Protein AF-A0A142VVH3-F1 (afdb_monomer_lite)

pLDDT: mean 92.41, std 10.63, range [34.81, 98.56]

Organism: NCBI:txid1219058

Structure (mmCIF, N/CA/C/O backbone):
data_AF-A0A142VVH3-F1
#
_entry.id   AF-A0A142VVH3-F1
#
loop_
_atom_site.group_PDB
_atom_site.id
_atom_site.type_symbol
_atom_site.label_atom_id
_atom_site.label_alt_id
_atom_site.label_comp_id
_atom_site.label_asym_id
_atom_site.label_entity_id
_atom_site.label_seq_id
_atom_site.pdbx_PDB_ins_code
_atom_site.Cartn_x
_atom_site.Cartn_y
_atom_site.Cartn_z
_atom_site.occupancy
_atom_site.B_iso_or_equiv
_atom_site.auth_seq_id
_atom_site.auth_comp_id
_atom_site.auth_asym_id
_atom_site.auth_atom_id
_atom_site.pdbx_PDB_model_num
ATOM 1 N N . MET A 1 1 ? 9.675 9.661 -26.383 1.00 34.81 1 MET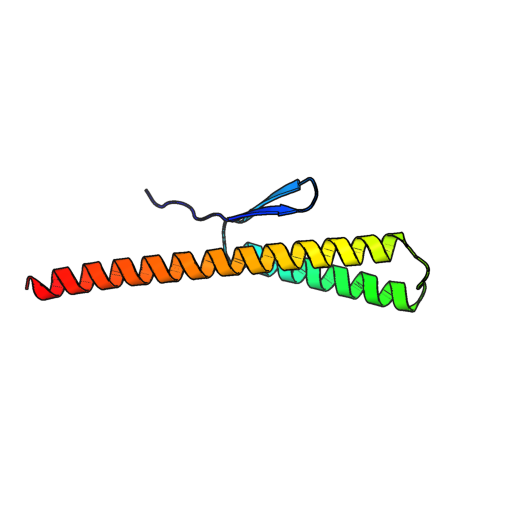 A N 1
ATOM 2 C CA . MET A 1 1 ? 8.696 10.113 -25.373 1.00 34.81 1 MET A CA 1
ATOM 3 C C . MET A 1 1 ? 9.115 9.513 -24.047 1.00 34.81 1 MET A C 1
ATOM 5 O O . MET A 1 1 ? 9.225 8.298 -23.980 1.00 34.81 1 MET A O 1
ATOM 9 N N . SER A 1 2 ? 9.429 10.336 -23.046 1.00 44.56 2 SER A N 1
ATOM 10 C CA . SER A 1 2 ? 9.653 9.850 -21.680 1.00 44.56 2 SER A CA 1
ATOM 11 C C . SER A 1 2 ? 8.299 9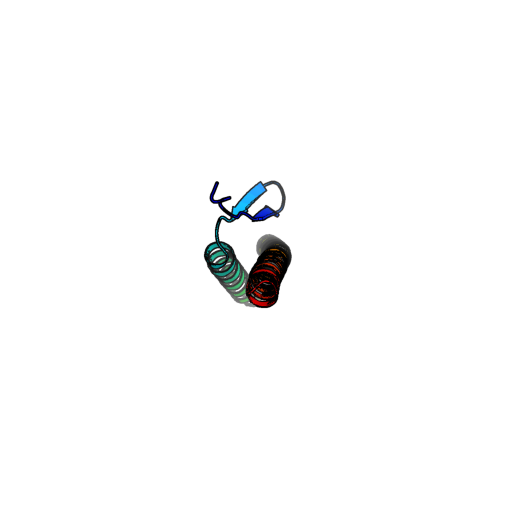.383 -21.149 1.00 44.56 2 SER A C 1
ATOM 13 O O . SER A 1 2 ? 7.443 10.210 -20.841 1.00 44.56 2 SER A O 1
ATOM 15 N N . GLY A 1 3 ? 8.039 8.075 -21.199 1.00 54.00 3 GLY A N 1
ATOM 16 C CA . GLY A 1 3 ? 6.816 7.494 -20.657 1.00 54.00 3 GLY A CA 1
ATOM 17 C C . GLY A 1 3 ? 6.842 7.676 -19.149 1.00 54.00 3 GLY A C 1
ATOM 18 O O . GLY A 1 3 ? 7.614 7.011 -18.463 1.00 54.00 3 GLY A O 1
ATOM 19 N N . GLN A 1 4 ? 6.060 8.623 -18.641 1.00 58.16 4 GLN A N 1
ATOM 20 C CA . GLN A 1 4 ? 5.944 8.847 -17.210 1.00 58.16 4 GLN A CA 1
ATOM 21 C C . GLN A 1 4 ? 5.340 7.580 -16.597 1.00 58.16 4 GLN A C 1
ATOM 23 O O . GLN A 1 4 ? 4.212 7.196 -16.914 1.00 58.16 4 GLN A O 1
ATOM 28 N N . ARG A 1 5 ? 6.151 6.864 -15.815 1.00 75.94 5 ARG A N 1
ATOM 29 C CA . ARG A 1 5 ? 5.777 5.569 -15.256 1.00 75.94 5 ARG A CA 1
ATOM 30 C C . ARG A 1 5 ? 4.709 5.786 -14.200 1.00 75.94 5 ARG A C 1
ATOM 32 O O . ARG A 1 5 ? 4.836 6.683 -13.373 1.00 75.94 5 ARG A O 1
ATOM 39 N N . SER A 1 6 ? 3.659 4.978 -14.242 1.00 89.00 6 SER A N 1
ATOM 40 C CA . SER A 1 6 ? 2.665 4.975 -13.183 1.00 89.00 6 SER A CA 1
ATOM 41 C C . SER A 1 6 ? 2.145 3.574 -12.908 1.00 89.00 6 SER A C 1
ATOM 43 O O . SER A 1 6 ? 2.108 2.726 -13.799 1.00 89.00 6 SER A O 1
ATOM 45 N N . VAL A 1 7 ? 1.765 3.335 -11.657 1.00 91.06 7 VAL A N 1
ATOM 46 C CA . VAL A 1 7 ? 1.075 2.131 -11.203 1.00 91.06 7 VAL A CA 1
ATOM 47 C C . VAL A 1 7 ? -0.317 2.552 -10.767 1.00 91.06 7 VAL A C 1
ATOM 49 O O . VAL A 1 7 ? -0.476 3.442 -9.933 1.00 91.06 7 VAL A O 1
ATOM 52 N N . LYS A 1 8 ? -1.336 1.927 -11.353 1.00 94.38 8 LYS A N 1
ATOM 53 C CA . LYS A 1 8 ? -2.732 2.140 -10.981 1.00 94.38 8 LYS A CA 1
ATOM 54 C C . LYS A 1 8 ? -3.185 0.987 -10.096 1.00 94.38 8 LYS A C 1
ATOM 56 O O . LYS A 1 8 ? -3.149 -0.160 -10.528 1.00 94.38 8 LYS A O 1
ATOM 61 N N . LEU A 1 9 ? -3.628 1.301 -8.885 1.00 94.44 9 LEU A N 1
ATOM 62 C CA . LEU A 1 9 ? -4.164 0.339 -7.928 1.00 94.44 9 LEU A CA 1
ATOM 63 C C . LEU A 1 9 ? -5.655 0.596 -7.720 1.00 94.44 9 LEU A C 1
ATOM 65 O O . LEU A 1 9 ? -6.096 1.743 -7.645 1.00 94.44 9 LEU A O 1
ATOM 69 N N . TH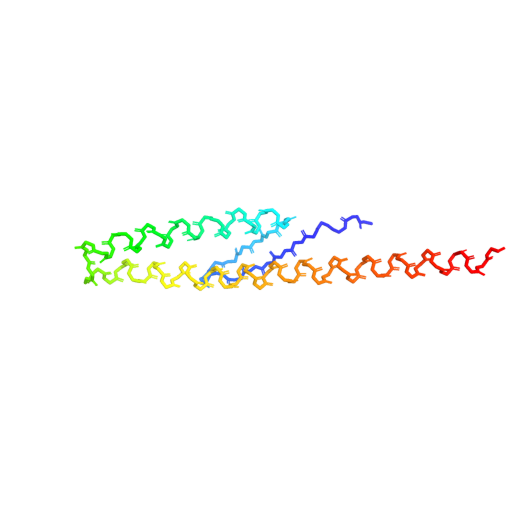R A 1 10 ? -6.430 -0.478 -7.611 1.00 94.62 10 THR A N 1
ATOM 70 C CA . THR A 1 10 ? -7.813 -0.417 -7.119 1.00 94.62 10 THR A CA 1
ATOM 71 C C . THR A 1 10 ? -7.776 -0.664 -5.618 1.00 94.62 10 THR A C 1
ATOM 73 O O . THR A 1 10 ? -7.266 -1.698 -5.207 1.00 94.62 10 THR A O 1
ATOM 76 N N . LEU A 1 11 ? -8.268 0.268 -4.811 1.00 91.31 11 LEU A N 1
ATOM 77 C CA . LEU A 1 11 ? -8.287 0.241 -3.350 1.00 91.31 11 LEU A CA 1
ATOM 78 C C . LEU A 1 11 ? -9.752 0.369 -2.914 1.00 91.31 11 LEU A C 1
ATOM 80 O O . LEU A 1 11 ? -10.328 1.459 -2.956 1.00 91.31 11 LEU A O 1
ATOM 84 N N . GLY A 1 12 ? -10.386 -0.766 -2.614 1.00 90.25 12 GLY A N 1
ATOM 85 C CA . GLY A 1 12 ? -11.818 -0.825 -2.331 1.00 90.25 12 GLY A CA 1
ATOM 86 C C . GLY A 1 12 ? -12.622 -0.342 -3.536 1.00 90.25 12 GLY A C 1
ATOM 87 O O . GLY A 1 12 ? -12.527 -0.912 -4.623 1.00 90.25 12 GLY A O 1
ATOM 88 N N . SER A 1 13 ? -13.391 0.733 -3.362 1.00 90.25 13 SER A N 1
ATOM 89 C CA . SER A 1 13 ? -14.164 1.367 -4.440 1.00 90.25 13 SER A CA 1
ATOM 90 C C . SER A 1 13 ? -13.419 2.487 -5.178 1.00 90.25 13 SER A C 1
ATOM 92 O O . SER A 1 13 ? -14.015 3.151 -6.025 1.00 90.25 13 SER A O 1
ATOM 94 N N . VAL A 1 14 ? -12.158 2.758 -4.832 1.00 90.38 14 VAL A N 1
ATOM 95 C CA . VAL A 1 14 ? -11.389 3.893 -5.358 1.00 90.38 14 VAL A CA 1
ATOM 96 C C . VAL A 1 14 ? -10.243 3.399 -6.227 1.00 90.38 14 VAL A C 1
ATOM 98 O O . VAL A 1 14 ? -9.539 2.456 -5.888 1.00 90.38 14 VAL A O 1
ATOM 101 N N . GLU A 1 15 ? -10.004 4.071 -7.347 1.00 94.62 15 GLU A N 1
ATOM 102 C CA . GLU A 1 15 ? -8.787 3.877 -8.128 1.00 94.62 15 GLU A CA 1
ATOM 103 C C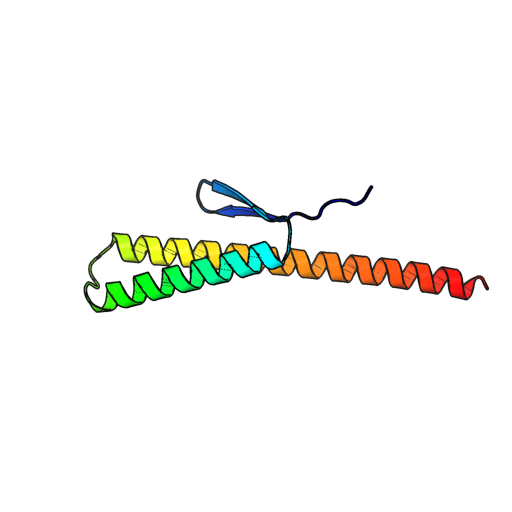 . GLU A 1 15 ? -7.771 4.965 -7.787 1.00 94.62 15 GLU A C 1
ATOM 105 O O . GLU A 1 15 ? -8.101 6.153 -7.755 1.00 94.62 15 GLU A O 1
ATOM 110 N N . ARG A 1 16 ? -6.515 4.571 -7.570 1.00 94.56 16 ARG A N 1
ATOM 111 C CA . ARG A 1 16 ? -5.416 5.493 -7.287 1.00 94.56 16 ARG A CA 1
ATOM 112 C C . ARG A 1 16 ? -4.246 5.237 -8.221 1.00 94.56 16 ARG A C 1
ATOM 114 O O . ARG A 1 16 ? -3.892 4.091 -8.482 1.00 94.56 16 ARG A O 1
ATOM 121 N N . VAL A 1 17 ? -3.654 6.314 -8.724 1.00 94.56 17 VAL A N 1
ATOM 122 C CA . VAL A 1 17 ? -2.486 6.273 -9.608 1.00 94.56 17 VAL A CA 1
ATOM 123 C C . VAL A 1 17 ? -1.282 6.807 -8.844 1.00 94.56 17 VAL A C 1
ATOM 125 O O . VAL A 1 17 ? -1.361 7.880 -8.251 1.00 94.56 17 VAL A O 1
ATOM 128 N N . PHE A 1 18 ? -0.190 6.051 -8.875 1.00 94.56 18 PHE A N 1
ATOM 129 C CA . PHE A 1 18 ? 1.101 6.401 -8.295 1.00 94.56 18 PHE A CA 1
ATOM 130 C C . PHE A 1 18 ? 2.092 6.621 -9.426 1.00 94.56 18 PHE A C 1
ATOM 132 O O . PHE A 1 18 ? 2.256 5.745 -10.270 1.00 94.56 18 PHE A O 1
ATOM 139 N N . CYS A 1 19 ? 2.744 7.773 -9.456 1.00 93.19 19 CYS A N 1
ATOM 140 C CA . CYS A 1 19 ? 3.663 8.204 -10.508 1.00 93.19 19 CYS A CA 1
ATOM 141 C C . CYS A 1 19 ? 5.137 8.046 -10.113 1.00 93.19 19 CYS A C 1
ATOM 143 O O . CYS A 1 19 ? 6.032 8.393 -10.887 1.00 93.19 19 CYS A O 1
ATOM 145 N N . SER A 1 20 ? 5.414 7.523 -8.917 1.00 93.31 20 SER A N 1
ATOM 146 C CA . SER A 1 20 ? 6.763 7.154 -8.493 1.00 93.31 20 SER A CA 1
ATOM 147 C C . SER A 1 20 ? 6.754 6.025 -7.463 1.00 93.31 20 SER A C 1
ATOM 149 O O . SER A 1 20 ? 5.776 5.834 -6.740 1.00 93.31 20 SER A O 1
ATOM 151 N N . TYR A 1 21 ? 7.885 5.323 -7.348 1.00 93.75 21 TYR A N 1
ATOM 152 C CA . TYR A 1 21 ? 8.113 4.357 -6.269 1.00 93.75 21 TYR A CA 1
ATOM 153 C C . TYR A 1 21 ? 7.993 5.012 -4.885 1.00 93.75 21 TYR A C 1
ATOM 155 O O . TYR A 1 21 ? 7.381 4.456 -3.980 1.00 93.75 21 TYR A O 1
ATOM 163 N N . ARG A 1 22 ? 8.482 6.250 -4.749 1.00 95.94 22 ARG A N 1
ATOM 164 C CA . ARG A 1 22 ? 8.393 7.017 -3.503 1.00 95.94 22 ARG A CA 1
ATOM 165 C C . ARG A 1 22 ? 6.950 7.278 -3.069 1.00 95.94 22 ARG A C 1
ATOM 167 O O . ARG A 1 22 ? 6.653 7.197 -1.888 1.00 95.94 22 ARG A O 1
ATOM 174 N N . GLU A 1 23 ? 6.044 7.562 -4.003 1.00 97.00 23 GLU A N 1
ATOM 175 C CA . GLU A 1 23 ? 4.624 7.739 -3.666 1.00 97.00 23 GLU A CA 1
ATOM 176 C C . GLU A 1 23 ? 3.990 6.441 -3.142 1.00 97.00 23 GLU A C 1
ATOM 178 O O . GLU A 1 23 ? 3.136 6.495 -2.255 1.00 97.00 23 GLU A O 1
ATOM 183 N N . LEU A 1 24 ? 4.415 5.279 -3.656 1.00 96.81 24 LEU A N 1
ATOM 184 C CA . LEU A 1 24 ? 4.015 3.982 -3.104 1.00 96.81 24 LEU A CA 1
ATOM 185 C C . LEU A 1 24 ? 4.578 3.807 -1.684 1.00 96.81 24 LEU A C 1
ATOM 187 O O . LEU A 1 24 ? 3.835 3.408 -0.790 1.00 96.81 24 LEU A O 1
ATOM 191 N N . GLU A 1 25 ? 5.853 4.142 -1.451 1.00 98.06 25 GLU A N 1
ATOM 192 C CA . GLU A 1 25 ? 6.491 4.064 -0.122 1.00 98.06 25 GLU A CA 1
ATOM 193 C C . GLU A 1 25 ? 5.809 4.965 0.906 1.00 98.06 25 GLU A C 1
ATOM 195 O O . GLU A 1 25 ? 5.470 4.518 2.004 1.00 98.06 25 GLU A O 1
ATOM 200 N N . ASP A 1 26 ? 5.560 6.221 0.539 1.00 98.38 26 ASP A N 1
ATOM 201 C CA . ASP A 1 26 ? 4.904 7.199 1.401 1.00 98.38 26 ASP A CA 1
ATOM 202 C C . ASP A 1 26 ? 3.495 6.723 1.788 1.00 98.38 26 ASP A C 1
ATOM 204 O O . ASP A 1 26 ? 3.080 6.862 2.946 1.00 98.38 26 ASP A O 1
ATOM 208 N N . TYR A 1 27 ? 2.774 6.103 0.848 1.00 97.94 27 TYR A N 1
ATOM 209 C CA . TYR A 1 27 ? 1.442 5.572 1.110 1.00 97.94 27 TYR A CA 1
ATOM 210 C C . TYR A 1 27 ? 1.461 4.277 1.935 1.00 97.94 27 TYR A C 1
ATOM 212 O O . TYR A 1 27 ? 0.680 4.152 2.877 1.00 97.94 27 TYR A O 1
ATOM 220 N N . ALA A 1 28 ? 2.400 3.359 1.689 1.00 98.31 28 ALA A N 1
ATOM 221 C CA . ALA A 1 28 ? 2.610 2.186 2.543 1.00 98.31 28 ALA A CA 1
ATOM 222 C C . ALA A 1 28 ? 2.932 2.589 3.994 1.00 98.31 28 ALA A C 1
ATOM 224 O O . ALA A 1 28 ? 2.400 2.017 4.953 1.00 98.31 28 ALA A O 1
ATOM 225 N N . ALA A 1 29 ? 3.761 3.622 4.172 1.00 98.44 29 ALA A N 1
ATOM 226 C CA . ALA A 1 29 ? 4.082 4.172 5.482 1.00 98.44 29 ALA A CA 1
ATOM 227 C C . ALA A 1 29 ? 2.861 4.820 6.155 1.00 98.44 29 ALA A C 1
ATOM 229 O O . ALA A 1 29 ? 2.708 4.717 7.374 1.00 98.44 29 ALA A O 1
ATOM 230 N N . GLN A 1 30 ? 1.986 5.477 5.386 1.00 98.44 30 GLN A N 1
ATOM 231 C CA . GLN A 1 30 ? 0.716 5.995 5.893 1.00 98.44 30 GLN A CA 1
ATOM 232 C C . GLN A 1 30 ? -0.184 4.861 6.397 1.00 98.44 30 GLN A C 1
ATOM 234 O O . GLN A 1 30 ? -0.573 4.897 7.563 1.00 98.44 30 GLN A O 1
ATOM 239 N N . LEU A 1 31 ? -0.437 3.842 5.574 1.00 98.38 31 LEU A N 1
ATOM 240 C CA . LEU A 1 31 ? -1.276 2.693 5.935 1.00 98.38 31 LEU A CA 1
ATOM 241 C C . LEU A 1 31 ? -0.741 1.978 7.182 1.00 98.38 31 LEU A C 1
ATOM 243 O O . LEU A 1 31 ? -1.483 1.702 8.117 1.00 98.38 31 LEU A O 1
ATOM 247 N N . THR A 1 32 ? 0.577 1.790 7.270 1.00 98.38 32 THR A N 1
ATOM 248 C CA . THR A 1 32 ? 1.217 1.193 8.455 1.00 98.38 32 THR A CA 1
ATOM 249 C C . THR A 1 32 ? 0.969 2.014 9.728 1.00 98.38 32 THR A C 1
ATOM 251 O O . THR A 1 32 ? 0.781 1.453 10.809 1.00 98.38 32 THR A O 1
ATOM 254 N N . ARG A 1 33 ? 0.970 3.353 9.641 1.00 98.56 33 ARG A N 1
ATOM 255 C CA . ARG A 1 33 ? 0.645 4.224 10.787 1.00 98.56 33 ARG A CA 1
ATOM 256 C C . ARG A 1 33 ? -0.835 4.145 11.164 1.00 98.56 33 ARG A C 1
ATOM 258 O O . ARG A 1 33 ? -1.146 4.145 12.355 1.00 98.56 33 ARG A O 1
ATOM 265 N N . GLU A 1 34 ? -1.725 4.074 10.178 1.00 98.00 34 GLU A N 1
ATOM 266 C CA . GLU A 1 34 ? -3.169 3.909 10.390 1.00 98.00 34 GLU A CA 1
ATOM 267 C C . GLU A 1 34 ? -3.469 2.582 11.094 1.00 98.00 34 GLU A C 1
ATOM 269 O O . GLU A 1 34 ? -4.145 2.583 12.123 1.00 98.00 34 GLU A O 1
ATOM 274 N N . MET A 1 35 ? -2.862 1.482 10.638 1.00 98.38 35 MET A N 1
ATOM 275 C CA . MET A 1 35 ? -2.978 0.168 11.277 1.00 98.38 35 MET A CA 1
ATOM 276 C C . MET A 1 35 ? -2.533 0.208 12.742 1.00 98.38 35 MET A C 1
ATOM 278 O O . MET A 1 35 ? -3.302 -0.164 13.623 1.00 98.38 35 MET A O 1
ATOM 282 N N . ARG A 1 36 ? -1.343 0.755 13.034 1.00 98.25 36 ARG A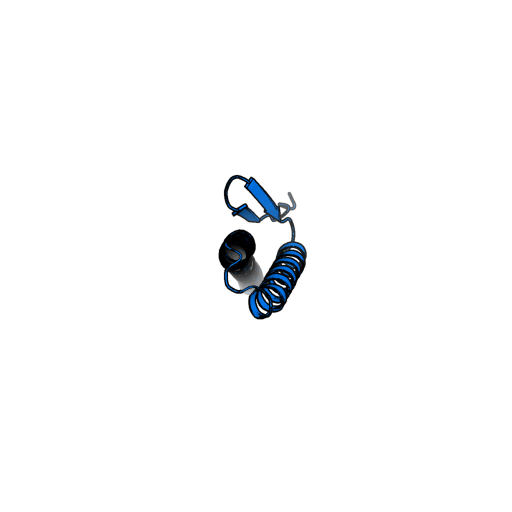 N 1
ATOM 283 C CA . ARG A 1 36 ? -0.849 0.893 14.420 1.00 98.25 36 ARG A CA 1
ATOM 284 C C . ARG A 1 36 ? -1.782 1.724 15.301 1.00 98.25 36 ARG A C 1
ATOM 286 O O . ARG A 1 36 ? -1.916 1.452 16.491 1.00 98.25 36 ARG A O 1
ATOM 293 N N . THR A 1 37 ? -2.407 2.751 14.728 1.00 98.19 37 THR A N 1
ATOM 294 C CA . THR A 1 37 ? -3.372 3.592 15.447 1.00 98.19 37 THR A CA 1
ATOM 295 C C . THR A 1 37 ? -4.637 2.800 15.776 1.00 98.19 37 THR A C 1
ATOM 297 O O . THR A 1 37 ? -5.089 2.838 16.920 1.00 98.19 37 THR A O 1
ATOM 300 N N . CYS A 1 38 ? -5.164 2.036 14.813 1.00 98.06 38 CYS A N 1
ATOM 301 C CA . CYS A 1 38 ? -6.316 1.160 15.025 1.00 98.06 38 CYS A CA 1
ATOM 302 C C . CYS A 1 38 ? -6.009 0.090 16.080 1.00 98.06 38 CYS A C 1
ATOM 304 O O . CYS A 1 38 ? -6.779 -0.075 17.020 1.00 98.06 38 CYS A O 1
ATOM 306 N N . GLU A 1 39 ? -4.858 -0.581 15.985 1.00 97.94 39 GLU A N 1
ATOM 307 C CA . GLU A 1 39 ? -4.408 -1.586 16.957 1.00 97.94 39 GLU A CA 1
ATOM 308 C C . GLU A 1 39 ? -4.328 -1.016 18.378 1.00 97.94 39 GLU A C 1
ATOM 310 O O . GLU A 1 39 ? -4.843 -1.623 19.317 1.00 97.94 39 GLU A O 1
ATOM 315 N N . ALA A 1 40 ? -3.732 0.169 18.548 1.00 98.19 40 ALA A N 1
ATOM 316 C CA . ALA A 1 40 ? -3.642 0.826 19.850 1.00 98.19 40 ALA A CA 1
ATOM 317 C C . ALA A 1 40 ? -5.029 1.150 20.432 1.00 98.19 40 ALA A C 1
ATOM 319 O O . ALA A 1 40 ? -5.260 0.973 21.625 1.00 98.19 40 ALA A O 1
ATOM 320 N N . GLN A 1 41 ? -5.976 1.589 19.602 1.00 98.12 41 GLN A N 1
ATOM 321 C CA . GLN A 1 41 ? -7.342 1.873 20.048 1.00 98.12 41 GLN A CA 1
ATOM 322 C C . GLN A 1 41 ? -8.133 0.591 20.357 1.00 98.12 41 GLN A C 1
ATOM 324 O O . GLN A 1 41 ? -8.853 0.542 21.355 1.00 98.12 41 GLN A O 1
ATOM 329 N N . LEU A 1 42 ? -7.946 -0.470 19.569 1.00 98.12 42 LEU A N 1
ATOM 330 C CA . LEU A 1 42 ? -8.561 -1.783 19.782 1.00 98.12 42 LEU A CA 1
ATOM 331 C C . LEU A 1 42 ? -8.079 -2.465 21.066 1.00 98.12 42 LEU A C 1
ATOM 333 O O . LEU A 1 42 ? -8.834 -3.227 21.663 1.00 98.12 42 LEU A O 1
ATOM 337 N N . GLN A 1 43 ? -6.865 -2.175 21.544 1.00 97.69 43 GLN A N 1
ATOM 338 C CA . GLN A 1 43 ? -6.419 -2.632 22.868 1.00 97.69 43 GLN A CA 1
ATOM 339 C C . GLN A 1 43 ? -7.288 -2.067 24.003 1.00 97.69 43 GLN A C 1
ATOM 341 O O . GLN A 1 43 ? -7.465 -2.728 25.027 1.00 97.69 43 GLN A O 1
ATOM 346 N N . HIS A 1 44 ? -7.838 -0.863 23.826 1.00 97.12 44 HIS A N 1
ATOM 347 C CA . HIS A 1 44 ? -8.711 -0.212 24.803 1.00 97.12 44 HIS A CA 1
ATOM 348 C C . HIS A 1 44 ? -10.193 -0.552 24.601 1.00 97.12 44 HIS A C 1
ATOM 350 O O . HIS A 1 44 ? -10.918 -0.693 25.585 1.00 97.12 44 HIS A O 1
ATOM 356 N N . ASP A 1 45 ? -10.636 -0.717 23.352 1.00 97.38 45 ASP A N 1
ATOM 357 C CA . ASP A 1 45 ? -11.999 -1.134 23.006 1.00 97.38 45 ASP A CA 1
ATOM 358 C C . ASP A 1 45 ? -12.003 -2.252 21.942 1.00 97.38 45 ASP A C 1
ATOM 360 O O . ASP A 1 45 ? -12.224 -2.000 20.753 1.00 97.38 45 ASP A O 1
ATOM 364 N N . PRO A 1 46 ? -11.806 -3.520 22.352 1.00 97.06 46 PRO A N 1
ATOM 365 C CA . PRO A 1 46 ? -11.716 -4.644 21.417 1.00 97.06 46 PRO A CA 1
ATOM 366 C C . PRO A 1 46 ? -13.025 -4.965 20.687 1.00 97.06 46 PRO A C 1
ATOM 368 O O . PRO A 1 46 ? -13.024 -5.750 19.738 1.00 97.06 46 PRO A O 1
ATOM 371 N N . ARG A 1 47 ? -14.158 -4.420 21.153 1.00 97.75 47 ARG A N 1
ATOM 372 C CA . ARG A 1 47 ? -15.488 -4.657 20.570 1.00 97.75 47 ARG A CA 1
ATOM 373 C C . ARG A 1 47 ? -15.841 -3.632 19.497 1.00 97.75 47 ARG A C 1
ATOM 375 O O . ARG A 1 47 ? -16.911 -3.738 18.897 1.00 97.75 47 ARG A O 1
ATOM 382 N N . ASN A 1 48 ? -14.967 -2.661 19.247 1.00 98.19 48 ASN A N 1
ATOM 383 C CA . ASN A 1 48 ? -15.187 -1.640 18.242 1.00 98.19 48 ASN A CA 1
ATOM 384 C C . ASN A 1 48 ? -15.061 -2.221 16.826 1.00 98.19 48 ASN A C 1
ATOM 386 O O . ASN A 1 48 ? -13.974 -2.329 16.261 1.00 98.19 48 ASN A O 1
ATOM 390 N N . VAL A 1 49 ? -16.202 -2.600 16.249 1.00 98.19 49 VAL A N 1
ATOM 391 C CA . VAL A 1 49 ? -16.282 -3.198 14.908 1.00 98.19 49 VAL A CA 1
ATOM 392 C C . VAL A 1 49 ? -15.758 -2.246 13.830 1.00 98.19 49 VAL A C 1
ATOM 394 O O . VAL A 1 49 ? -15.108 -2.696 12.892 1.00 98.19 49 VAL A O 1
ATOM 397 N N . THR A 1 50 ? -15.978 -0.938 13.978 1.00 98.12 50 THR A N 1
ATOM 398 C CA . THR A 1 50 ? -15.507 0.063 13.013 1.00 98.12 50 THR A CA 1
ATOM 399 C C . THR A 1 50 ? -13.982 0.095 12.937 1.00 98.12 50 THR A C 1
ATOM 401 O O . THR A 1 50 ? -13.428 0.149 11.844 1.00 98.12 50 THR A O 1
ATOM 404 N N . LEU A 1 51 ? -13.292 0.013 14.078 1.00 98.00 51 LEU A N 1
ATOM 405 C CA . LEU A 1 51 ? -11.826 -0.027 14.101 1.00 98.00 51 LEU A CA 1
ATOM 406 C C . LEU A 1 51 ? -11.269 -1.324 13.512 1.00 98.00 51 LEU A C 1
ATOM 408 O O . LEU A 1 51 ? -10.245 -1.294 12.835 1.00 98.00 51 LEU A O 1
ATOM 412 N N . TRP A 1 52 ? -11.951 -2.453 13.721 1.00 98.31 52 TRP A N 1
ATOM 413 C CA . TRP A 1 52 ? -11.587 -3.707 13.059 1.00 98.31 52 TRP A CA 1
ATOM 414 C C . TRP A 1 52 ? -11.721 -3.617 11.538 1.00 98.31 52 TRP A C 1
ATOM 416 O O . TRP A 1 52 ? -10.810 -4.038 10.832 1.00 98.31 52 TRP A O 1
ATOM 426 N N . GLN A 1 53 ? -12.804 -3.018 11.037 1.00 97.88 53 GLN A N 1
ATOM 427 C CA . GLN A 1 53 ? -13.001 -2.800 9.599 1.00 97.88 53 GLN A CA 1
ATOM 428 C C . GLN A 1 53 ? -11.925 -1.882 9.008 1.00 97.88 53 GLN A C 1
ATOM 430 O O . GLN A 1 53 ? -11.378 -2.183 7.954 1.00 97.88 53 GLN A O 1
ATOM 435 N N . GLN A 1 54 ? -11.573 -0.797 9.704 1.00 97.56 54 GLN A N 1
ATOM 436 C CA . GLN A 1 54 ? -10.494 0.099 9.273 1.00 97.56 54 GLN A CA 1
ATOM 437 C C . GLN A 1 54 ? -9.131 -0.599 9.247 1.00 97.56 54 GLN A C 1
ATOM 439 O O . GLN A 1 54 ? -8.344 -0.381 8.329 1.00 97.56 54 GLN A O 1
ATOM 444 N N . LEU A 1 55 ? -8.847 -1.450 10.237 1.00 97.94 55 LEU A N 1
ATOM 445 C CA . LEU A 1 55 ? -7.613 -2.232 10.281 1.00 97.94 55 LEU A CA 1
ATOM 446 C C . LEU A 1 55 ? -7.536 -3.232 9.118 1.00 97.94 55 LEU A C 1
ATOM 448 O O . LEU A 1 55 ? -6.482 -3.357 8.496 1.00 97.94 55 LEU A O 1
ATOM 452 N N . GLU A 1 56 ? -8.641 -3.919 8.819 1.00 97.62 56 GLU A N 1
ATOM 453 C CA . GLU A 1 56 ? -8.755 -4.847 7.689 1.00 97.62 56 GLU A CA 1
ATOM 454 C C . GLU A 1 56 ? -8.548 -4.128 6.350 1.00 97.62 56 GLU A C 1
ATOM 456 O O . GLU A 1 56 ? -7.717 -4.549 5.546 1.00 97.62 56 GLU A O 1
ATOM 461 N N . GLU A 1 57 ? -9.229 -3.001 6.143 1.00 97.38 57 GLU A N 1
ATOM 462 C CA . GLU A 1 57 ? -9.123 -2.200 4.921 1.00 97.38 57 GLU A CA 1
ATOM 463 C C . GLU A 1 57 ? -7.695 -1.663 4.719 1.00 97.38 57 GLU A C 1
ATOM 465 O O . GLU A 1 57 ? -7.121 -1.787 3.634 1.00 97.38 57 GLU A O 1
ATOM 470 N N . ALA A 1 58 ? -7.070 -1.135 5.777 1.00 97.69 58 ALA A N 1
ATOM 471 C CA . ALA A 1 58 ? -5.694 -0.651 5.712 1.00 97.69 58 ALA A CA 1
ATOM 472 C C . ALA A 1 58 ? -4.693 -1.778 5.398 1.00 97.69 58 ALA A C 1
ATOM 474 O O . ALA A 1 58 ? -3.753 -1.567 4.625 1.00 97.69 58 ALA A O 1
ATOM 475 N N . ALA A 1 59 ? -4.902 -2.977 5.954 1.00 97.88 59 ALA A N 1
ATOM 476 C CA . ALA A 1 59 ? -4.081 -4.149 5.663 1.00 97.88 59 ALA A CA 1
ATOM 477 C C . ALA A 1 59 ? -4.245 -4.621 4.209 1.00 97.88 59 ALA A C 1
ATOM 479 O O . ALA A 1 59 ? -3.247 -4.907 3.542 1.00 97.88 59 ALA A O 1
ATOM 480 N N . GLU A 1 60 ? -5.478 -4.657 3.692 1.00 97.75 60 GLU A N 1
ATOM 481 C CA . GLU A 1 60 ? -5.749 -4.994 2.292 1.00 97.75 60 GLU A CA 1
ATOM 482 C C . GLU A 1 60 ? -5.046 -4.009 1.351 1.00 97.75 60 GLU A C 1
ATOM 484 O O . GLU A 1 60 ? -4.344 -4.409 0.416 1.00 97.75 60 GLU A O 1
ATOM 489 N N . TYR A 1 61 ? -5.187 -2.708 1.612 1.00 98.12 61 TYR A N 1
ATOM 490 C CA . TYR A 1 61 ? -4.565 -1.676 0.788 1.00 98.12 61 TYR A CA 1
ATOM 491 C C . TYR A 1 61 ? -3.046 -1.755 0.838 1.00 98.12 61 TYR A C 1
ATOM 493 O O . TYR A 1 61 ? -2.400 -1.577 -0.195 1.00 98.12 61 TYR A O 1
ATOM 501 N N . LEU A 1 62 ? -2.467 -2.085 1.994 1.00 98.12 62 LEU A N 1
ATOM 502 C CA . LEU A 1 62 ? -1.025 -2.257 2.122 1.00 98.12 62 LEU A CA 1
ATOM 503 C C . LEU A 1 62 ? -0.531 -3.424 1.259 1.00 98.12 62 LEU A C 1
ATOM 505 O O . LEU A 1 62 ? 0.472 -3.271 0.563 1.00 98.12 62 LEU A O 1
ATOM 509 N N . GLY A 1 63 ? -1.260 -4.545 1.234 1.00 97.62 63 GLY A N 1
ATOM 510 C CA . GLY A 1 63 ? -0.961 -5.675 0.349 1.00 97.62 63 GLY A CA 1
ATOM 511 C C . GLY A 1 63 ? -0.919 -5.264 -1.124 1.00 97.62 63 GLY A C 1
ATOM 512 O O . GLY A 1 63 ? 0.072 -5.507 -1.811 1.00 97.62 63 GLY A O 1
ATOM 513 N N . ARG A 1 64 ? -1.937 -4.530 -1.587 1.00 97.38 64 ARG A N 1
ATOM 514 C CA . ARG A 1 64 ? -1.999 -4.030 -2.973 1.00 97.38 64 ARG A CA 1
ATOM 515 C C . ARG A 1 64 ? -0.883 -3.034 -3.298 1.00 97.38 64 ARG A C 1
ATOM 517 O O . ARG A 1 64 ? -0.381 -3.007 -4.419 1.00 97.38 64 ARG A O 1
ATOM 524 N N . VAL A 1 65 ? -0.485 -2.200 -2.336 1.00 97.62 65 VAL A N 1
ATOM 525 C CA . VAL A 1 65 ? 0.640 -1.265 -2.506 1.00 97.62 65 VAL A CA 1
ATOM 526 C C . VAL A 1 65 ? 1.962 -2.014 -2.638 1.00 97.62 65 VAL A C 1
ATOM 528 O O . VAL A 1 65 ? 2.757 -1.661 -3.505 1.00 97.62 65 VAL A O 1
ATOM 531 N N . ILE A 1 66 ? 2.177 -3.066 -1.846 1.00 97.50 66 ILE A N 1
ATOM 532 C CA . ILE A 1 66 ? 3.366 -3.925 -1.942 1.00 97.50 66 ILE A CA 1
ATOM 533 C C . ILE A 1 66 ? 3.418 -4.631 -3.305 1.00 97.50 66 ILE A C 1
ATOM 535 O O . ILE A 1 66 ? 4.464 -4.631 -3.953 1.00 97.50 66 ILE A O 1
ATOM 539 N N . GLU A 1 67 ? 2.295 -5.159 -3.796 1.00 95.75 67 GLU A N 1
ATOM 540 C CA . GLU A 1 67 ? 2.210 -5.703 -5.161 1.00 95.75 67 GLU A CA 1
ATOM 541 C C . GLU A 1 67 ? 2.546 -4.634 -6.214 1.00 95.75 67 GLU A C 1
ATOM 543 O O . GLU A 1 67 ? 3.323 -4.877 -7.139 1.00 95.75 67 GLU A O 1
ATOM 548 N N . GLY A 1 68 ? 2.027 -3.415 -6.043 1.00 94.81 68 GLY A N 1
ATOM 549 C CA . GLY A 1 68 ? 2.349 -2.273 -6.897 1.00 94.81 68 GLY A CA 1
ATOM 550 C C . GLY A 1 68 ? 3.835 -1.899 -6.895 1.00 94.81 68 GLY A C 1
ATOM 551 O O . GLY A 1 68 ? 4.386 -1.566 -7.946 1.00 94.81 68 GLY A O 1
ATOM 552 N N . MET A 1 69 ? 4.502 -1.984 -5.742 1.00 95.94 69 MET A N 1
ATOM 553 C CA . MET A 1 69 ? 5.950 -1.789 -5.620 1.00 95.94 69 MET A CA 1
ATOM 554 C C . MET A 1 69 ? 6.728 -2.867 -6.369 1.00 95.94 69 MET A C 1
ATOM 556 O O . MET A 1 69 ? 7.668 -2.531 -7.087 1.00 95.94 69 MET A O 1
ATOM 560 N N . GLN A 1 70 ? 6.320 -4.134 -6.264 1.00 94.88 70 GLN A N 1
ATOM 561 C CA . GLN A 1 70 ? 6.969 -5.229 -6.987 1.00 94.88 70 GLN A CA 1
ATOM 562 C C . GLN A 1 70 ? 6.886 -5.015 -8.504 1.00 94.88 70 GLN A C 1
ATOM 564 O O . GLN A 1 70 ? 7.903 -5.070 -9.187 1.00 94.88 70 GLN A O 1
ATOM 569 N N . LEU A 1 71 ? 5.710 -4.643 -9.023 1.00 91.12 71 LEU A N 1
ATOM 570 C CA . LEU A 1 71 ? 5.538 -4.298 -10.442 1.00 91.12 71 LEU A CA 1
ATOM 571 C C . LEU A 1 71 ? 6.422 -3.115 -10.872 1.00 91.12 71 LEU A C 1
ATOM 573 O O . LEU A 1 71 ? 6.878 -3.030 -12.020 1.00 91.12 71 LEU A O 1
ATOM 577 N N . TRP A 1 72 ? 6.667 -2.170 -9.962 1.00 92.06 72 TRP A N 1
ATOM 578 C CA . TRP A 1 72 ? 7.592 -1.070 -10.204 1.00 92.06 72 TRP A CA 1
ATOM 579 C C . TRP A 1 72 ? 9.054 -1.541 -10.266 1.00 92.06 72 TRP A C 1
ATOM 581 O O . TRP A 1 72 ? 9.829 -1.067 -11.096 1.00 92.06 72 TRP A O 1
ATOM 591 N N . ILE A 1 73 ? 9.453 -2.489 -9.433 1.00 91.19 73 ILE A N 1
ATOM 592 C CA . ILE A 1 73 ? 10.813 -3.034 -9.465 1.00 91.19 73 ILE A CA 1
ATOM 593 C C . ILE A 1 73 ? 11.009 -3.869 -10.737 1.00 91.19 73 ILE A C 1
ATOM 595 O O . ILE A 1 73 ? 11.903 -3.576 -11.527 1.00 91.19 73 ILE A O 1
ATOM 599 N N . ASP A 1 74 ? 10.094 -4.794 -11.028 1.00 89.88 74 ASP A N 1
ATOM 600 C CA . ASP A 1 74 ? 10.227 -5.745 -12.139 1.00 89.88 74 ASP A CA 1
ATOM 601 C C . ASP A 1 74 ? 10.391 -5.062 -13.502 1.00 89.88 74 ASP A C 1
ATOM 603 O O . ASP A 1 74 ? 11.220 -5.467 -14.322 1.00 89.88 74 ASP A O 1
ATOM 607 N N . ALA A 1 75 ? 9.619 -4.000 -13.762 1.00 87.25 75 ALA A N 1
ATOM 608 C CA . ALA A 1 75 ? 9.754 -3.265 -15.020 1.00 87.25 75 ALA A CA 1
ATOM 609 C C . ALA A 1 75 ? 10.923 -2.255 -15.025 1.00 87.25 75 ALA A C 1
ATOM 611 O O . ALA A 1 75 ? 11.291 -1.775 -16.095 1.00 87.25 75 ALA A O 1
ATOM 612 N N . GLU A 1 76 ? 11.535 -1.937 -13.873 1.00 87.00 76 GLU A N 1
ATOM 613 C CA . GLU A 1 76 ? 12.822 -1.220 -13.855 1.00 87.00 76 GLU A CA 1
ATOM 614 C C . GLU A 1 76 ? 13.958 -2.176 -14.239 1.00 87.00 76 GLU A C 1
ATOM 616 O O . GLU A 1 76 ? 14.746 -1.863 -15.132 1.00 87.00 76 GLU A O 1
ATOM 621 N N . ASP A 1 77 ? 13.967 -3.371 -13.649 1.00 87.75 77 ASP A N 1
ATOM 622 C CA . ASP A 1 77 ? 14.955 -4.418 -13.920 1.00 87.75 77 ASP A CA 1
ATOM 623 C C . ASP A 1 77 ? 14.926 -4.881 -15.384 1.00 87.75 77 ASP A C 1
ATOM 625 O O . ASP A 1 77 ? 15.977 -5.021 -16.020 1.00 87.75 77 ASP A O 1
ATOM 629 N N . HIS A 1 78 ? 13.731 -5.058 -15.963 1.00 85.31 78 HIS A N 1
ATOM 630 C CA . HIS A 1 78 ? 13.591 -5.379 -17.389 1.00 85.31 78 HIS A CA 1
ATOM 631 C C . HIS A 1 78 ? 14.202 -4.296 -18.280 1.00 85.31 78 HIS A C 1
ATOM 633 O O . HIS A 1 78 ? 14.947 -4.611 -19.206 1.00 85.31 78 HIS A O 1
ATOM 639 N N . ARG A 1 79 ? 13.938 -3.016 -17.993 1.00 85.00 79 ARG A N 1
ATOM 640 C CA . ARG A 1 79 ? 14.489 -1.914 -18.791 1.00 85.00 79 ARG A CA 1
ATOM 641 C C . ARG A 1 79 ? 16.006 -1.843 -18.676 1.00 85.00 79 ARG A C 1
ATOM 643 O O . ARG A 1 79 ? 16.680 -1.666 -19.687 1.00 85.00 79 ARG A O 1
ATOM 650 N N . LEU A 1 80 ? 16.544 -1.988 -17.465 1.00 88.19 80 LEU A N 1
ATOM 651 C CA . LEU A 1 80 ? 17.991 -1.995 -17.259 1.00 88.19 80 LEU A CA 1
ATOM 652 C C . LEU A 1 80 ? 18.644 -3.136 -18.050 1.00 88.19 80 LEU A C 1
ATOM 654 O O . LEU A 1 80 ? 19.679 -2.932 -18.678 1.00 88.19 80 LEU A O 1
ATOM 658 N N . THR A 1 81 ? 18.002 -4.304 -18.077 1.00 91.62 81 THR A N 1
ATOM 659 C CA . THR A 1 81 ? 18.440 -5.450 -18.881 1.00 91.62 81 THR A CA 1
ATOM 660 C C . THR A 1 81 ? 18.428 -5.123 -20.378 1.00 91.62 81 THR A C 1
ATOM 662 O O . THR A 1 81 ? 19.439 -5.319 -21.049 1.00 91.62 81 THR A O 1
ATOM 665 N N . GLU A 1 82 ? 17.340 -4.553 -20.907 1.00 90.69 82 GLU A N 1
ATOM 666 C CA . GLU A 1 82 ? 17.257 -4.135 -22.316 1.00 90.69 82 GLU A CA 1
ATOM 667 C C . GLU A 1 82 ? 18.323 -3.098 -22.695 1.00 90.69 82 GLU A C 1
ATOM 669 O O . GLU A 1 82 ? 18.890 -3.148 -23.789 1.00 90.69 82 GLU A O 1
ATOM 674 N N . ASP A 1 83 ? 18.585 -2.131 -21.818 1.00 91.19 83 ASP A N 1
ATOM 675 C CA . ASP A 1 83 ? 19.575 -1.088 -22.069 1.00 91.19 83 ASP A CA 1
ATOM 676 C C . ASP A 1 83 ? 21.001 -1.649 -22.032 1.00 91.19 83 ASP A C 1
ATOM 678 O O . ASP A 1 83 ? 21.813 -1.309 -22.897 1.00 91.19 83 ASP A O 1
ATOM 682 N N . LEU A 1 84 ? 21.290 -2.578 -21.114 1.00 93.44 84 LEU A N 1
ATOM 683 C CA . LEU A 1 84 ? 22.552 -3.318 -21.099 1.00 93.44 84 LEU A CA 1
ATOM 684 C C . LEU A 1 84 ? 22.734 -4.147 -22.376 1.00 93.44 84 LEU A C 1
ATOM 686 O O . LEU A 1 84 ? 23.797 -4.073 -22.990 1.00 93.44 84 LEU A O 1
ATOM 690 N N . GLU A 1 85 ? 21.706 -4.867 -22.834 1.00 93.69 85 GLU A N 1
ATOM 691 C CA . GLU A 1 85 ? 21.772 -5.633 -24.085 1.00 93.69 85 GLU A CA 1
ATOM 692 C C . GLU A 1 85 ? 22.062 -4.745 -25.302 1.00 93.69 85 GLU A C 1
ATOM 694 O O . GLU A 1 85 ? 22.866 -5.115 -26.163 1.00 93.69 85 GLU A O 1
ATOM 699 N N . LYS A 1 86 ? 21.435 -3.563 -25.386 1.00 92.75 86 LYS A N 1
ATOM 700 C CA . LYS A 1 86 ? 21.700 -2.594 -26.464 1.00 92.75 86 LYS A CA 1
ATOM 701 C C . LYS A 1 86 ? 23.152 -2.125 -26.433 1.00 92.75 86 LYS A C 1
ATOM 703 O O . LYS A 1 86 ? 23.798 -2.108 -27.479 1.00 92.75 86 LYS A O 1
ATOM 708 N N . ILE A 1 87 ? 23.670 -1.777 -25.254 1.00 93.50 87 ILE A N 1
ATOM 709 C CA . ILE A 1 87 ? 25.069 -1.360 -25.083 1.00 93.50 87 ILE A CA 1
ATOM 710 C C . ILE A 1 87 ? 26.013 -2.496 -25.489 1.00 93.50 87 ILE A C 1
ATOM 712 O O . ILE A 1 87 ? 26.949 -2.261 -26.249 1.00 93.50 87 ILE A O 1
ATOM 716 N N . SER A 1 88 ? 25.755 -3.730 -25.049 1.00 93.38 88 SER A N 1
ATOM 717 C CA . SER A 1 88 ? 26.572 -4.889 -25.415 1.00 93.38 88 SER A CA 1
ATOM 718 C C . SER A 1 88 ? 26.614 -5.133 -26.925 1.00 93.38 88 SER A C 1
ATOM 720 O O . SER A 1 88 ? 27.687 -5.416 -27.447 1.00 93.38 88 SER A O 1
ATOM 722 N N . ARG A 1 89 ? 25.489 -4.984 -27.642 1.00 93.25 89 ARG A N 1
ATOM 723 C CA . ARG A 1 89 ? 25.460 -5.106 -29.114 1.00 93.25 89 ARG A CA 1
ATOM 724 C C . ARG A 1 89 ? 26.282 -4.011 -29.791 1.00 93.25 89 ARG A C 1
ATOM 726 O O . ARG A 1 89 ? 27.106 -4.320 -30.640 1.00 93.25 89 ARG A O 1
ATOM 733 N N . LEU A 1 90 ? 26.126 -2.759 -29.359 1.00 93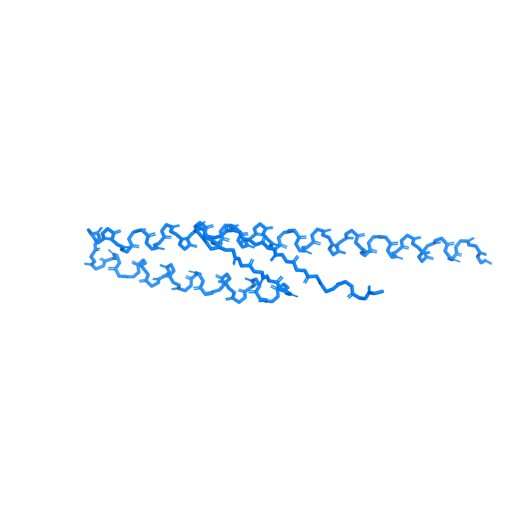.25 90 LEU A N 1
ATOM 734 C CA . LEU A 1 90 ? 26.902 -1.635 -29.897 1.00 93.25 90 LEU A CA 1
ATOM 735 C C . LEU A 1 90 ? 28.411 -1.810 -29.690 1.00 93.25 90 LEU A C 1
ATOM 737 O O . LEU A 1 90 ? 29.189 -1.410 -30.546 1.00 93.25 90 LEU A O 1
ATOM 741 N N . LEU A 1 91 ? 28.821 -2.395 -28.561 1.00 91.25 91 LEU A N 1
ATOM 742 C CA . LEU A 1 91 ? 30.227 -2.690 -28.282 1.00 91.25 91 LEU A CA 1
ATOM 743 C C . LEU A 1 91 ? 30.766 -3.883 -29.083 1.00 91.25 91 LEU A C 1
ATOM 745 O O . LEU A 1 91 ? 31.963 -3.926 -29.336 1.00 91.25 91 LEU A O 1
ATOM 749 N N . ALA A 1 92 ? 29.919 -4.846 -29.453 1.00 88.06 92 ALA A N 1
ATOM 750 C CA . ALA A 1 92 ? 30.316 -5.998 -30.265 1.00 88.06 92 ALA A CA 1
ATOM 751 C C . ALA A 1 92 ? 30.501 -5.651 -31.754 1.00 88.06 92 ALA A C 1
ATOM 753 O O . ALA A 1 92 ? 31.225 -6.355 -32.453 1.00 88.06 92 ALA A O 1
ATOM 754 N N . ASP A 1 93 ? 29.857 -4.576 -32.218 1.00 84.75 93 ASP A N 1
ATOM 755 C CA . ASP A 1 93 ? 29.957 -4.062 -33.589 1.00 84.75 93 ASP A CA 1
ATOM 756 C C . ASP A 1 93 ? 31.135 -3.070 -33.789 1.00 84.75 93 ASP A C 1
ATOM 758 O O . ASP A 1 93 ? 31.286 -2.514 -34.881 1.00 84.75 93 ASP A O 1
ATOM 762 N N . LEU A 1 94 ? 31.957 -2.834 -32.752 1.00 74.06 94 LEU A N 1
ATOM 763 C CA . LEU A 1 94 ? 33.174 -1.998 -32.763 1.00 74.06 94 LEU A CA 1
ATOM 764 C C . LEU A 1 94 ? 34.448 -2.835 -32.947 1.00 74.06 94 LEU A C 1
ATOM 766 O O . LEU A 1 94 ? 35.343 -2.353 -33.679 1.00 74.06 94 LEU A O 1
#

Secondary structure (DSSP, 8-state):
------EEEEETTEEEEESSHHHHHHHHHHHHHHHHHHHHHHHH-TT-HHHHHHHHHHHHHHHHHHHHHHHHHHHHHHHHHHHHHHHHHHHHT-

Foldseek 3Di:
DPPQDWFWFDQPPDIDIDRDLVSLVVLLVVLVVLLVVLVVVCVVVVPPVVSVVSNVSSVVVNVRSVVSSVVVVVVVVVVVVVVVVVVVVVVVVD

Sequence (94 aa):
MSGQRSVKLTLGSVERVFCSYRELEDYAAQLTREMRTCEAQLQHDPRNVTLWQQLEEAAEYLGRVIEGMQLWIDAEDHRLTEDLEKISRLLADL

Radius of gyration: 19.64 Å; chains: 1; bounding box: 50×16×58 Å